Protein AF-A0A7X0RJ90-F1 (afdb_monomer)

Structure (mmCIF, N/CA/C/O backbone):
data_AF-A0A7X0RJ90-F1
#
_entry.id   AF-A0A7X0RJ90-F1
#
loop_
_atom_site.group_PDB
_atom_site.id
_atom_site.type_symbol
_atom_site.label_atom_id
_atom_site.label_alt_id
_atom_site.label_comp_id
_atom_site.label_asym_id
_atom_site.label_entity_id
_atom_site.label_seq_id
_atom_site.pdbx_PDB_ins_code
_atom_site.Cartn_x
_atom_site.Cartn_y
_atom_site.Cartn_z
_atom_site.occupancy
_atom_site.B_iso_or_equiv
_atom_site.auth_seq_id
_atom_site.auth_comp_id
_atom_site.auth_asym_id
_atom_site.auth_atom_id
_atom_site.pdbx_PDB_model_num
ATOM 1 N N . MET A 1 1 ? 43.559 -12.679 -79.558 1.00 63.22 1 MET A N 1
ATOM 2 C CA . MET A 1 1 ? 42.606 -12.608 -78.429 1.00 63.22 1 MET A CA 1
ATOM 3 C C . MET A 1 1 ? 41.268 -12.177 -78.995 1.00 63.22 1 MET A C 1
ATOM 5 O O . MET A 1 1 ? 41.193 -11.079 -79.527 1.00 63.22 1 MET A O 1
ATOM 9 N N . THR A 1 2 ? 40.260 -13.050 -78.999 1.00 85.50 2 THR A N 1
ATOM 10 C CA . THR A 1 2 ? 38.933 -12.658 -79.501 1.00 85.50 2 THR A CA 1
ATOM 11 C C . THR A 1 2 ? 38.240 -11.768 -78.472 1.00 85.50 2 THR A C 1
ATOM 13 O O . THR A 1 2 ? 38.501 -11.886 -77.273 1.00 85.50 2 THR A O 1
ATOM 16 N N . THR A 1 3 ? 37.362 -10.877 -78.925 1.00 86.56 3 THR A N 1
ATOM 17 C CA . THR A 1 3 ? 36.554 -10.006 -78.055 1.00 86.56 3 THR A CA 1
ATOM 18 C C . THR A 1 3 ? 35.783 -10.806 -77.000 1.00 86.56 3 THR A C 1
ATOM 20 O O . THR A 1 3 ? 35.687 -10.365 -75.859 1.00 86.56 3 THR A O 1
ATOM 23 N N . LEU A 1 4 ? 35.340 -12.023 -77.339 1.00 87.44 4 LEU A N 1
ATOM 24 C CA . LEU A 1 4 ? 34.711 -12.980 -76.424 1.00 87.44 4 LEU A CA 1
ATOM 25 C C . LEU A 1 4 ? 35.638 -13.380 -75.262 1.00 87.44 4 LEU A C 1
ATOM 27 O O . LEU A 1 4 ? 35.226 -13.352 -74.106 1.00 87.44 4 LEU A O 1
ATOM 31 N N . THR A 1 5 ? 36.899 -13.719 -75.551 1.00 88.44 5 THR A N 1
ATOM 32 C CA . THR A 1 5 ? 37.884 -14.097 -74.523 1.00 88.44 5 THR A CA 1
ATOM 33 C C . THR A 1 5 ? 38.141 -12.943 -73.553 1.00 88.44 5 THR A C 1
ATOM 35 O O . THR A 1 5 ? 38.203 -13.157 -72.346 1.00 88.44 5 THR A O 1
ATOM 38 N N . VAL A 1 6 ? 38.238 -11.712 -74.067 1.00 89.12 6 VAL A N 1
ATOM 39 C CA . VAL A 1 6 ? 38.419 -10.508 -73.239 1.00 89.12 6 VAL A CA 1
ATOM 40 C C . VAL A 1 6 ? 37.202 -10.279 -72.339 1.00 89.12 6 VAL A C 1
ATOM 42 O O . VAL A 1 6 ? 37.368 -10.036 -71.147 1.00 89.12 6 VAL A O 1
ATOM 45 N N . LEU A 1 7 ? 35.986 -10.428 -72.872 1.00 90.69 7 LEU A N 1
ATOM 46 C CA . LEU A 1 7 ? 34.739 -10.265 -72.116 1.00 90.69 7 LEU A CA 1
ATOM 47 C C . LEU A 1 7 ? 34.624 -11.266 -70.958 1.00 90.69 7 LEU A C 1
ATOM 49 O O . LEU A 1 7 ? 34.281 -10.881 -69.842 1.00 90.69 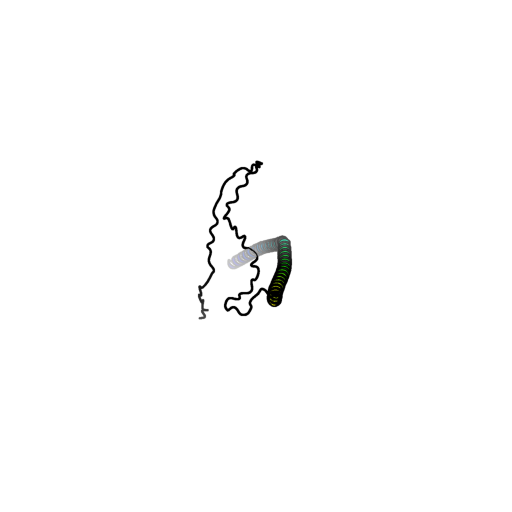7 LEU A O 1
ATOM 53 N N . ILE A 1 8 ? 34.966 -12.535 -71.206 1.00 92.12 8 ILE A N 1
ATOM 54 C CA . ILE A 1 8 ? 34.952 -13.587 -70.180 1.00 92.12 8 ILE A CA 1
ATOM 55 C C . ILE A 1 8 ? 35.961 -13.271 -69.072 1.00 92.12 8 ILE A C 1
ATOM 57 O O . ILE A 1 8 ? 35.621 -13.360 -67.895 1.00 92.12 8 ILE A O 1
ATOM 61 N N . ILE A 1 9 ? 37.181 -12.857 -69.428 1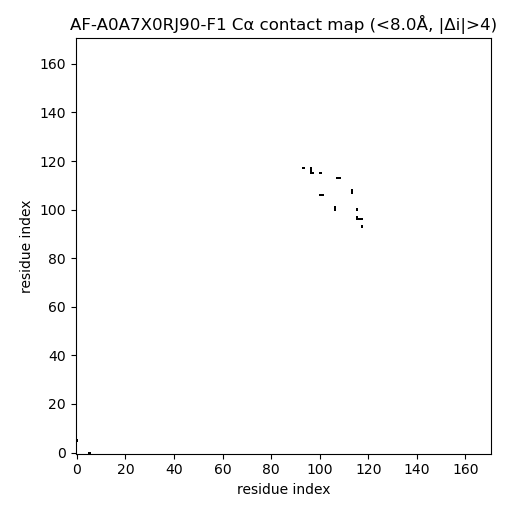.00 91.38 9 ILE A N 1
ATOM 62 C CA . ILE A 1 9 ? 38.211 -12.508 -68.441 1.00 91.38 9 ILE A CA 1
ATOM 63 C C . ILE A 1 9 ? 37.752 -11.328 -67.577 1.00 91.38 9 ILE A C 1
ATOM 65 O O . ILE A 1 9 ? 37.850 -11.395 -66.354 1.00 91.38 9 ILE A O 1
ATOM 69 N N . VAL A 1 10 ? 37.197 -10.276 -68.188 1.00 91.12 10 VAL A N 1
ATOM 70 C CA . VAL A 1 10 ? 36.684 -9.111 -67.452 1.00 91.12 10 VAL A CA 1
ATOM 71 C C . VAL A 1 10 ? 35.559 -9.518 -66.499 1.00 91.12 10 VAL A C 1
ATOM 73 O O . VAL A 1 10 ? 35.585 -9.128 -65.333 1.00 91.12 10 VAL A O 1
ATOM 76 N N . LEU A 1 11 ? 34.615 -10.353 -66.945 1.00 92.12 11 LEU A N 1
ATOM 77 C CA . LEU A 1 11 ? 33.525 -10.846 -66.099 1.00 92.12 11 LEU A CA 1
ATOM 78 C C . LEU A 1 11 ? 34.056 -11.625 -64.886 1.00 92.12 11 LEU A C 1
ATOM 80 O O . LEU A 1 11 ? 33.632 -11.373 -63.760 1.00 92.12 11 LEU A O 1
ATOM 84 N N . VAL A 1 12 ? 35.011 -12.536 -65.095 1.00 93.12 12 VAL A N 1
ATOM 85 C CA . VAL A 1 12 ? 35.611 -13.335 -64.013 1.00 93.12 12 VAL A CA 1
ATOM 86 C C . VAL A 1 12 ? 36.333 -12.442 -63.003 1.00 93.12 12 VAL A C 1
ATOM 88 O O . VAL A 1 12 ? 36.174 -12.633 -61.799 1.00 93.12 12 VAL A O 1
ATOM 91 N N . VAL A 1 13 ? 37.072 -11.429 -63.466 1.00 92.00 13 VAL A N 1
ATOM 92 C CA . VAL A 1 13 ? 37.752 -10.468 -62.582 1.00 92.00 13 VAL A CA 1
ATOM 93 C C . VAL A 1 13 ? 36.743 -9.662 -61.757 1.00 92.00 13 VAL A C 1
ATOM 95 O O . VAL A 1 13 ? 36.938 -9.498 -60.554 1.00 92.00 13 VAL A O 1
ATOM 98 N N . VAL A 1 14 ? 35.639 -9.213 -62.362 1.00 92.44 14 VAL A N 1
ATOM 99 C CA . VAL A 1 14 ? 34.575 -8.480 -61.653 1.00 92.44 14 VAL A CA 1
ATOM 100 C C . VAL A 1 14 ? 33.900 -9.359 -60.597 1.00 92.44 14 VAL A C 1
ATOM 102 O O . VAL A 1 14 ? 33.696 -8.911 -59.468 1.00 92.44 14 VAL A O 1
ATOM 105 N N . VAL A 1 15 ? 33.605 -10.622 -60.919 1.00 91.69 15 VAL A N 1
ATOM 106 C CA . VAL A 1 15 ? 33.014 -11.578 -59.968 1.00 91.69 15 VAL A CA 1
ATOM 107 C C . VAL A 1 15 ? 33.967 -11.863 -58.805 1.00 91.69 15 VAL A C 1
ATOM 109 O O . VAL A 1 15 ? 33.534 -11.881 -57.651 1.00 91.69 15 VAL A O 1
ATOM 112 N N . LEU A 1 16 ? 35.266 -12.024 -59.075 1.00 89.88 16 LEU A N 1
ATOM 113 C CA . LEU A 1 16 ? 36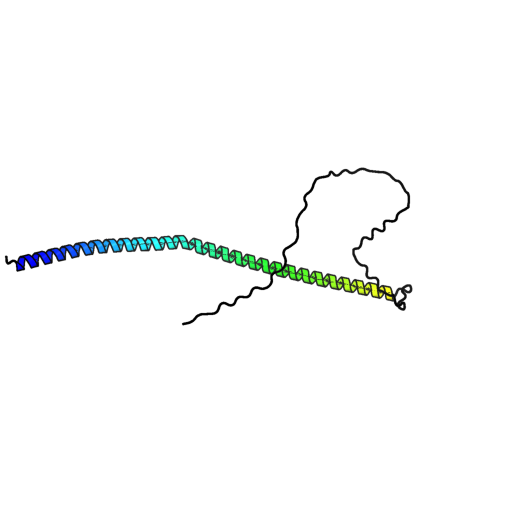.272 -12.208 -58.026 1.00 89.88 16 LEU A CA 1
ATOM 114 C C . LEU A 1 16 ? 36.386 -10.977 -57.118 1.00 89.88 16 LEU A C 1
ATOM 116 O O . LEU A 1 16 ? 36.411 -11.131 -55.896 1.00 89.88 16 LEU A O 1
ATOM 120 N N . LEU A 1 17 ? 36.380 -9.763 -57.678 1.00 88.44 17 LEU A N 1
ATOM 121 C CA . LEU A 1 17 ? 36.370 -8.530 -56.882 1.00 88.44 17 LEU A CA 1
ATOM 122 C C . LEU A 1 17 ? 35.122 -8.441 -55.992 1.00 88.44 17 LEU A C 1
ATOM 124 O O . LEU A 1 17 ? 35.232 -8.145 -54.800 1.00 88.44 17 LEU A O 1
ATOM 128 N N . ALA A 1 18 ? 33.944 -8.737 -56.544 1.00 86.56 18 ALA A N 1
ATOM 129 C CA . ALA A 1 18 ? 32.688 -8.710 -55.801 1.00 86.56 18 ALA A CA 1
ATOM 130 C C . ALA A 1 18 ? 32.680 -9.726 -54.643 1.00 86.56 18 ALA A C 1
ATOM 132 O O . ALA A 1 18 ? 32.241 -9.401 -53.536 1.00 86.56 18 ALA A O 1
ATOM 133 N N . ALA A 1 19 ? 33.221 -10.929 -54.861 1.00 85.38 19 ALA A N 1
ATOM 134 C CA . ALA A 1 19 ? 33.324 -11.962 -53.832 1.00 85.38 19 ALA A CA 1
ATOM 135 C C . ALA A 1 19 ? 34.217 -11.527 -52.655 1.00 85.38 19 ALA A C 1
ATOM 137 O O . ALA A 1 19 ? 33.842 -11.707 -51.494 1.00 85.38 19 ALA A O 1
ATOM 138 N N . VAL A 1 20 ? 35.366 -10.902 -52.936 1.00 84.56 20 VAL A N 1
ATOM 139 C CA . VAL A 1 20 ? 36.286 -10.404 -51.897 1.00 84.56 20 VAL A CA 1
ATOM 140 C C . VAL A 1 20 ? 35.620 -9.320 -51.044 1.00 84.56 20 VAL A C 1
ATOM 142 O O . VAL A 1 20 ? 35.672 -9.382 -49.811 1.00 84.56 20 VAL A O 1
ATOM 145 N N . ILE A 1 21 ? 34.928 -8.368 -51.678 1.00 82.38 21 ILE A N 1
ATOM 146 C CA . ILE A 1 21 ? 34.215 -7.287 -50.981 1.00 82.38 21 ILE A CA 1
ATOM 147 C C . ILE A 1 21 ? 33.088 -7.853 -50.100 1.00 82.38 21 ILE A C 1
ATOM 149 O O . ILE A 1 21 ? 32.955 -7.465 -48.934 1.00 82.38 21 ILE A O 1
ATOM 153 N N . GLY A 1 22 ? 32.320 -8.823 -50.611 1.00 81.06 22 GLY A N 1
ATOM 154 C CA . GLY A 1 22 ? 31.235 -9.468 -49.866 1.00 81.06 22 GLY A CA 1
ATOM 155 C C . GLY A 1 22 ? 31.709 -10.183 -48.595 1.00 81.06 22 GLY A C 1
ATOM 156 O O . GLY A 1 22 ? 31.090 -10.055 -47.533 1.00 81.06 22 GLY A O 1
ATOM 157 N N . VAL A 1 23 ? 32.847 -10.882 -48.655 1.00 77.38 23 VAL A N 1
ATOM 158 C CA . VAL A 1 23 ? 33.425 -11.577 -47.490 1.00 77.38 23 VAL A CA 1
ATOM 159 C C . VAL A 1 23 ? 33.919 -10.588 -46.429 1.00 77.38 23 VAL A C 1
ATOM 161 O O . VAL A 1 23 ? 33.697 -10.808 -45.233 1.00 77.38 23 VAL A O 1
ATOM 164 N N . MET A 1 24 ? 34.540 -9.477 -46.839 1.00 74.31 24 MET A N 1
ATOM 165 C CA . MET A 1 24 ? 34.999 -8.438 -45.909 1.00 74.31 24 MET A CA 1
ATOM 166 C C . MET A 1 24 ? 33.835 -7.764 -45.170 1.00 74.31 24 MET A C 1
ATOM 168 O O . MET A 1 24 ? 33.918 -7.561 -43.956 1.00 74.31 24 MET A O 1
ATOM 172 N N . MET A 1 25 ? 32.727 -7.475 -45.859 1.00 70.69 25 MET A N 1
ATOM 173 C CA . MET A 1 25 ? 31.522 -6.925 -45.221 1.00 70.69 25 MET A CA 1
ATOM 174 C C . MET A 1 25 ? 30.852 -7.929 -44.271 1.00 70.69 25 MET A C 1
ATOM 176 O O . MET A 1 25 ? 30.436 -7.564 -43.171 1.00 70.69 25 MET A O 1
ATOM 180 N N . SER A 1 26 ? 30.802 -9.213 -44.642 1.00 67.56 26 SER A N 1
ATOM 181 C CA . SER A 1 26 ? 30.219 -10.265 -43.796 1.00 67.56 26 SER A CA 1
ATOM 182 C C . SER A 1 26 ? 30.969 -10.447 -42.469 1.00 67.56 26 SER A C 1
ATOM 184 O O . SER A 1 26 ? 30.339 -10.640 -41.425 1.00 67.56 26 SER A O 1
ATOM 186 N N . LYS A 1 27 ? 32.307 -10.347 -42.480 1.00 67.75 27 LYS A N 1
ATOM 187 C CA . LYS A 1 27 ? 33.129 -10.413 -41.259 1.00 67.75 27 LYS A CA 1
ATOM 188 C C . LYS A 1 27 ? 32.808 -9.277 -40.284 1.00 67.75 27 LYS A C 1
ATOM 190 O O . LYS A 1 27 ? 32.529 -9.550 -39.118 1.00 67.75 27 LYS A O 1
ATOM 195 N N . ARG A 1 28 ? 32.728 -8.038 -40.779 1.00 65.12 28 ARG A N 1
ATOM 196 C CA . ARG A 1 28 ? 32.405 -6.854 -39.961 1.00 65.12 28 ARG A CA 1
ATOM 197 C C . ARG A 1 28 ? 31.027 -6.949 -39.305 1.00 65.12 28 ARG A C 1
ATOM 199 O O . ARG A 1 28 ? 30.879 -6.652 -38.124 1.00 65.12 28 ARG A O 1
ATOM 206 N N . ASN A 1 29 ? 30.033 -7.458 -40.031 1.00 64.94 29 ASN A N 1
ATOM 207 C CA . ASN A 1 29 ? 28.684 -7.635 -39.488 1.00 64.94 29 ASN A CA 1
ATOM 208 C C . ASN A 1 29 ? 28.620 -8.703 -38.384 1.00 64.94 29 ASN A C 1
ATOM 210 O O . ASN A 1 29 ? 27.793 -8.600 -37.481 1.00 64.94 29 ASN A O 1
ATOM 214 N N . LYS A 1 30 ? 29.469 -9.739 -38.431 1.00 63.56 30 LYS A N 1
ATOM 215 C CA . LYS A 1 30 ? 29.530 -10.764 -37.373 1.00 63.56 30 LYS A CA 1
ATOM 216 C C . LYS A 1 30 ? 30.142 -10.218 -36.085 1.00 63.56 30 LYS A C 1
ATOM 218 O O . LYS A 1 30 ? 29.664 -10.554 -35.006 1.00 63.56 30 LYS A O 1
ATOM 223 N N . GLU A 1 31 ? 31.158 -9.372 -36.200 1.00 67.75 31 GLU A N 1
ATOM 224 C CA . GLU A 1 31 ? 31.806 -8.714 -35.060 1.00 67.75 31 GLU A CA 1
ATOM 225 C C . GLU A 1 31 ? 30.861 -7.713 -34.38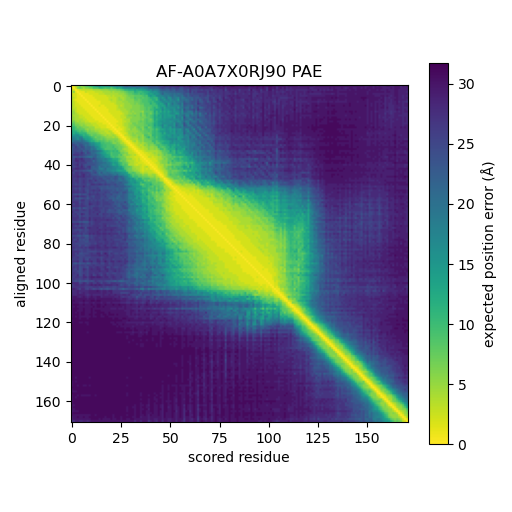5 1.00 67.75 31 GLU A C 1
ATOM 227 O O . GLU A 1 31 ? 30.684 -7.766 -33.171 1.00 67.75 31 GLU A O 1
ATOM 232 N N . GLN A 1 32 ? 30.146 -6.897 -35.166 1.00 66.62 32 GLN A N 1
ATOM 233 C CA . GLN A 1 32 ? 29.129 -5.982 -34.634 1.00 66.62 32 GLN A CA 1
ATOM 234 C C . GLN A 1 32 ? 27.983 -6.728 -33.942 1.00 66.62 32 GLN A C 1
ATOM 236 O O . GLN A 1 32 ? 27.580 -6.364 -32.841 1.00 66.62 32 GLN A O 1
ATOM 241 N N . LYS A 1 33 ? 27.492 -7.824 -34.535 1.00 67.62 33 LYS A N 1
ATOM 242 C CA . LYS A 1 33 ? 26.455 -8.662 -33.910 1.00 67.62 33 LYS A CA 1
ATOM 243 C C . LYS A 1 33 ? 26.923 -9.294 -32.597 1.00 67.62 33 LYS A C 1
ATOM 245 O O . LYS A 1 33 ? 26.125 -9.407 -31.672 1.00 67.62 33 LYS A O 1
ATOM 250 N N . ARG A 1 34 ? 28.199 -9.689 -32.498 1.00 68.44 34 ARG A N 1
ATOM 251 C CA . ARG A 1 34 ? 28.787 -10.190 -31.245 1.00 68.44 34 ARG A CA 1
ATOM 252 C C . ARG A 1 34 ? 28.865 -9.096 -30.181 1.00 68.44 34 ARG A C 1
ATOM 254 O O . ARG A 1 34 ? 28.391 -9.327 -29.075 1.00 68.44 34 ARG A O 1
ATOM 261 N N . ALA A 1 35 ? 29.351 -7.909 -30.538 1.00 70.06 35 ALA A N 1
ATOM 262 C CA . ALA A 1 35 ? 29.436 -6.774 -29.618 1.00 70.06 35 ALA A CA 1
ATOM 263 C C . ALA A 1 35 ? 28.052 -6.328 -29.105 1.00 70.06 35 ALA A C 1
ATOM 265 O O . ALA A 1 35 ? 27.877 -6.097 -27.912 1.00 70.06 35 ALA A O 1
ATOM 266 N N . HIS A 1 36 ? 27.040 -6.285 -29.979 1.00 64.50 36 HIS A N 1
ATOM 267 C CA . HIS A 1 36 ? 25.659 -5.983 -29.585 1.00 64.50 36 HIS A CA 1
ATOM 268 C C . HIS A 1 36 ? 25.072 -7.042 -28.638 1.00 64.50 36 HIS A C 1
ATOM 270 O O . HIS A 1 36 ? 24.346 -6.701 -27.705 1.00 64.50 36 HIS A O 1
ATOM 276 N N . ALA A 1 37 ? 25.383 -8.325 -28.847 1.00 70.62 37 ALA A N 1
ATOM 277 C CA . ALA A 1 37 ? 24.926 -9.395 -27.962 1.00 70.62 37 ALA A CA 1
ATOM 278 C C . ALA A 1 37 ? 25.587 -9.326 -26.573 1.00 70.62 37 ALA A C 1
ATOM 280 O O . ALA A 1 37 ? 24.922 -9.572 -25.568 1.00 70.62 37 ALA A O 1
ATOM 281 N N . GLU A 1 38 ? 26.872 -8.972 -26.502 1.00 67.69 38 GLU A N 1
ATOM 282 C CA . GLU A 1 38 ? 27.565 -8.722 -25.232 1.00 67.69 38 GLU A CA 1
ATOM 283 C C . GLU A 1 38 ? 27.002 -7.504 -24.501 1.00 67.69 38 GLU A C 1
ATOM 285 O O . GLU A 1 38 ? 26.737 -7.602 -23.306 1.00 67.69 38 GLU A O 1
ATOM 290 N N . GLN A 1 39 ? 26.710 -6.411 -25.214 1.00 68.25 39 GLN A N 1
ATOM 291 C CA . GLN A 1 39 ? 26.073 -5.227 -24.629 1.00 68.25 39 GLN A CA 1
ATOM 292 C C . GLN A 1 39 ? 24.675 -5.517 -24.070 1.00 68.25 39 GLN A C 1
ATOM 294 O O . GLN A 1 39 ? 24.343 -5.051 -22.980 1.00 68.25 39 GLN A O 1
ATOM 299 N N . LEU A 1 40 ? 23.858 -6.317 -24.767 1.00 70.31 40 LEU A N 1
ATOM 300 C CA . LEU A 1 40 ? 22.552 -6.731 -24.243 1.00 70.31 40 LEU A CA 1
ATOM 301 C C . LEU A 1 40 ? 22.692 -7.602 -22.987 1.00 70.31 40 LEU A C 1
ATOM 303 O O . LEU A 1 40 ? 21.928 -7.432 -22.040 1.00 70.31 40 LEU A O 1
ATOM 307 N N . ARG A 1 41 ? 23.673 -8.515 -22.953 1.00 69.50 41 ARG A N 1
ATOM 308 C CA . ARG A 1 41 ? 23.935 -9.348 -21.768 1.00 69.50 41 ARG A CA 1
ATOM 309 C C . ARG A 1 41 ? 24.437 -8.523 -20.588 1.00 69.50 41 ARG A C 1
ATOM 311 O O . ARG A 1 41 ? 23.989 -8.763 -19.473 1.00 69.50 41 ARG A O 1
ATOM 318 N N . SER A 1 42 ? 25.314 -7.543 -20.816 1.00 66.56 42 SER A N 1
ATOM 319 C CA . SER A 1 42 ? 25.764 -6.645 -19.750 1.00 66.56 42 SER A CA 1
ATOM 320 C C . SER A 1 42 ? 24.630 -5.756 -19.247 1.00 66.56 42 SER A C 1
ATOM 322 O O . SER A 1 42 ? 24.471 -5.620 -18.042 1.00 66.56 42 SER A O 1
ATOM 324 N N . ALA A 1 43 ? 23.792 -5.220 -20.142 1.00 63.47 43 ALA A N 1
ATOM 325 C CA . ALA A 1 43 ? 22.643 -4.399 -19.758 1.00 63.47 43 ALA A CA 1
ATOM 326 C C . ALA A 1 43 ? 21.621 -5.192 -18.923 1.00 63.47 43 ALA A C 1
ATOM 328 O O . ALA A 1 43 ? 21.138 -4.694 -17.908 1.00 63.47 43 ALA A O 1
ATOM 329 N N . ALA A 1 44 ? 21.355 -6.448 -19.296 1.00 62.84 44 ALA A N 1
ATOM 330 C CA . ALA A 1 44 ? 20.506 -7.347 -18.517 1.00 62.84 44 ALA A CA 1
ATOM 331 C C . ALA A 1 44 ? 21.126 -7.691 -17.149 1.00 62.84 44 ALA A C 1
ATOM 333 O O . ALA A 1 44 ? 20.428 -7.680 -16.137 1.00 62.84 44 ALA A O 1
ATOM 334 N N . ALA A 1 45 ? 22.441 -7.932 -17.091 1.00 62.38 45 ALA A N 1
ATOM 335 C CA . ALA A 1 45 ? 23.148 -8.185 -15.835 1.00 62.38 45 ALA A CA 1
ATOM 336 C C . ALA A 1 45 ? 23.145 -6.965 -14.895 1.00 62.38 45 ALA A C 1
ATOM 338 O O . ALA A 1 45 ? 23.116 -7.134 -13.680 1.00 62.38 45 ALA A O 1
ATOM 339 N N . THR A 1 46 ? 23.132 -5.742 -15.433 1.00 62.06 46 THR A N 1
ATOM 340 C CA . THR A 1 46 ? 23.011 -4.508 -14.637 1.00 62.06 46 THR A CA 1
ATOM 341 C C . THR A 1 46 ? 21.586 -4.265 -14.127 1.00 62.06 46 THR A C 1
ATOM 343 O O . THR A 1 46 ? 21.422 -3.626 -13.093 1.00 62.06 46 THR A O 1
ATOM 346 N N . GLN A 1 47 ? 20.556 -4.781 -14.807 1.00 60.09 47 GLN A N 1
ATOM 347 C CA . GLN A 1 47 ? 19.151 -4.624 -14.399 1.00 60.09 47 GLN A CA 1
ATOM 348 C C . GLN A 1 47 ? 18.655 -5.723 -13.445 1.00 60.09 47 GLN A C 1
ATOM 350 O O . GLN A 1 47 ? 17.746 -5.469 -12.657 1.00 60.09 47 GLN A O 1
ATOM 355 N N . ALA A 1 48 ? 19.270 -6.909 -13.432 1.00 60.31 48 ALA A N 1
ATOM 356 C CA . ALA A 1 48 ? 18.908 -7.990 -12.506 1.00 60.31 48 ALA A CA 1
ATOM 357 C C . ALA A 1 48 ? 18.883 -7.579 -11.007 1.00 60.31 48 ALA A C 1
ATOM 359 O O . ALA A 1 48 ? 17.899 -7.890 -10.337 1.00 60.31 48 ALA A O 1
ATOM 360 N N . PRO A 1 49 ? 19.848 -6.794 -10.476 1.00 63.97 49 PRO A N 1
ATOM 361 C CA . PRO A 1 49 ? 19.828 -6.355 -9.078 1.00 63.97 49 PRO A CA 1
ATOM 362 C C . PRO A 1 49 ? 18.636 -5.450 -8.736 1.00 63.97 49 PRO A C 1
ATOM 364 O O . PRO A 1 49 ? 18.171 -5.445 -7.600 1.00 63.97 49 PRO A O 1
ATOM 367 N N . THR A 1 50 ? 18.139 -4.677 -9.710 1.00 65.94 50 THR A N 1
ATOM 368 C CA . THR A 1 50 ? 16.999 -3.766 -9.499 1.00 65.94 50 THR A CA 1
ATOM 369 C C . THR A 1 50 ? 15.669 -4.508 -9.408 1.00 65.94 50 THR A C 1
ATOM 371 O O . THR A 1 50 ? 14.780 -4.072 -8.683 1.00 65.94 50 THR A O 1
ATOM 374 N N . ILE A 1 51 ? 15.555 -5.651 -10.090 1.00 68.81 51 ILE A N 1
ATOM 375 C CA . ILE A 1 51 ? 14.384 -6.531 -10.017 1.00 68.81 51 ILE A CA 1
ATOM 376 C C . ILE A 1 51 ? 14.365 -7.257 -8.666 1.00 68.81 51 ILE A C 1
ATOM 378 O O . ILE A 1 51 ? 13.332 -7.311 -8.007 1.00 68.81 51 ILE A O 1
ATOM 382 N N . ASP A 1 52 ? 15.514 -7.738 -8.191 1.00 75.19 52 ASP A N 1
ATOM 383 C CA . ASP A 1 52 ? 15.599 -8.368 -6.868 1.00 75.19 52 ASP A CA 1
ATOM 384 C C . ASP A 1 52 ? 15.290 -7.382 -5.729 1.00 75.19 52 ASP A C 1
ATOM 386 O O . ASP A 1 52 ? 14.657 -7.757 -4.741 1.00 75.19 52 ASP A O 1
ATOM 390 N N . ALA A 1 53 ? 15.715 -6.120 -5.857 1.00 75.00 53 ALA A N 1
ATOM 391 C CA . ALA A 1 53 ? 15.386 -5.071 -4.893 1.00 75.00 53 ALA A CA 1
ATOM 392 C C . ALA A 1 53 ? 13.879 -4.777 -4.867 1.00 75.00 53 ALA A C 1
ATOM 394 O O . ALA A 1 53 ? 13.279 -4.798 -3.797 1.00 75.00 53 ALA A O 1
ATOM 395 N N . SER A 1 54 ? 13.244 -4.605 -6.031 1.00 77.50 54 SER A N 1
ATOM 396 C CA . SER A 1 54 ? 11.803 -4.333 -6.090 1.00 77.50 54 SER A CA 1
ATOM 397 C C . SER A 1 54 ? 10.957 -5.502 -5.582 1.00 77.50 54 SER A C 1
ATOM 399 O O . SER A 1 54 ? 9.936 -5.279 -4.933 1.00 77.50 54 SER A O 1
ATOM 401 N N . HIS A 1 55 ? 11.386 -6.749 -5.806 1.00 79.81 55 HIS A N 1
ATOM 402 C CA . HIS A 1 55 ? 10.728 -7.921 -5.227 1.00 79.81 55 HIS A CA 1
ATOM 403 C C . HIS A 1 55 ? 10.840 -7.963 -3.702 1.00 79.81 55 HIS A C 1
ATOM 405 O O . HIS A 1 55 ? 9.866 -8.321 -3.041 1.00 79.81 55 HIS A O 1
ATOM 411 N N . ARG A 1 56 ? 11.992 -7.591 -3.133 1.00 86.50 56 ARG A N 1
ATOM 412 C CA . ARG A 1 56 ? 12.158 -7.502 -1.674 1.00 86.50 56 ARG A CA 1
ATOM 413 C C . ARG A 1 56 ? 11.298 -6.396 -1.076 1.00 86.50 56 ARG A C 1
ATOM 415 O O . ARG A 1 56 ? 10.607 -6.655 -0.097 1.00 86.50 56 ARG A O 1
ATOM 422 N N . ASP A 1 57 ? 11.278 -5.220 -1.698 1.00 85.94 57 ASP A N 1
ATOM 423 C CA . ASP A 1 57 ? 10.449 -4.097 -1.251 1.00 85.94 57 ASP A 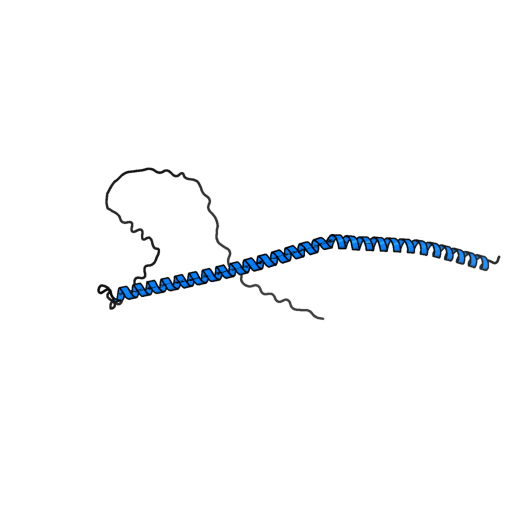CA 1
ATOM 424 C C . ASP A 1 57 ? 8.955 -4.451 -1.309 1.00 85.94 57 ASP A C 1
ATOM 426 O O . ASP A 1 57 ? 8.198 -4.137 -0.390 1.00 85.94 57 ASP A O 1
ATOM 430 N N . ALA A 1 58 ? 8.524 -5.159 -2.360 1.00 88.94 58 ALA A N 1
ATOM 431 C CA . ALA A 1 58 ? 7.150 -5.639 -2.486 1.00 88.94 58 ALA A CA 1
ATOM 432 C C . ALA A 1 58 ? 6.789 -6.660 -1.394 1.00 88.94 58 ALA A C 1
ATOM 434 O O . ALA A 1 58 ? 5.731 -6.537 -0.779 1.00 88.94 58 ALA A O 1
ATOM 435 N N . GLN A 1 59 ? 7.671 -7.625 -1.112 1.00 91.00 59 GLN A N 1
ATOM 436 C CA . GLN A 1 59 ? 7.466 -8.602 -0.035 1.00 91.00 59 GLN A CA 1
ATOM 437 C C . GLN A 1 59 ? 7.429 -7.937 1.345 1.00 91.00 59 GLN A C 1
ATOM 439 O O . GLN A 1 59 ? 6.613 -8.301 2.189 1.00 91.00 59 GLN A O 1
ATOM 444 N N . GLU A 1 60 ? 8.281 -6.939 1.585 1.00 91.44 60 GLU A N 1
ATOM 445 C CA . GLU A 1 60 ? 8.268 -6.184 2.836 1.00 91.44 60 GLU A CA 1
ATOM 446 C C . GLU A 1 60 ? 6.975 -5.371 2.987 1.00 91.44 60 GLU A C 1
ATOM 448 O O . GLU A 1 60 ? 6.378 -5.345 4.066 1.00 91.44 60 GLU A O 1
ATOM 453 N N . ALA A 1 61 ? 6.507 -4.734 1.911 1.00 91.56 61 ALA A N 1
ATOM 454 C CA . ALA A 1 61 ? 5.243 -4.009 1.911 1.00 91.56 61 ALA A CA 1
ATOM 455 C C . ALA A 1 61 ? 4.046 -4.937 2.178 1.00 91.56 61 ALA A C 1
ATOM 457 O O . ALA A 1 61 ? 3.156 -4.575 2.950 1.00 91.56 61 ALA A O 1
ATOM 458 N N . GLU A 1 62 ? 4.039 -6.136 1.592 1.00 91.88 62 GLU A N 1
ATOM 459 C CA . GLU A 1 62 ? 3.009 -7.153 1.823 1.00 91.88 62 GLU A CA 1
ATOM 460 C C . GLU A 1 62 ? 3.007 -7.627 3.282 1.00 91.88 62 GLU A C 1
ATOM 462 O O . GLU A 1 62 ? 1.970 -7.565 3.944 1.00 91.88 62 GLU A O 1
ATOM 467 N N . ALA A 1 63 ? 4.175 -7.961 3.837 1.00 94.38 63 ALA A N 1
ATOM 468 C CA . ALA A 1 63 ? 4.303 -8.356 5.238 1.00 94.38 63 ALA A CA 1
ATOM 469 C C . ALA A 1 63 ? 3.832 -7.250 6.202 1.00 94.38 63 ALA A C 1
ATOM 471 O O . ALA A 1 63 ? 3.121 -7.517 7.172 1.00 94.38 63 ALA A O 1
ATOM 472 N N . ARG A 1 64 ? 4.174 -5.983 5.929 1.00 92.25 64 ARG A N 1
ATOM 473 C CA . ARG A 1 64 ? 3.694 -4.839 6.725 1.00 92.25 64 ARG A CA 1
ATOM 474 C C . ARG A 1 64 ? 2.174 -4.688 6.643 1.00 92.25 64 ARG A C 1
ATOM 476 O O . ARG A 1 64 ? 1.538 -4.397 7.655 1.00 92.25 64 ARG A O 1
ATOM 483 N N . ALA A 1 65 ? 1.588 -4.895 5.465 1.00 94.19 65 ALA A N 1
ATOM 484 C CA . ALA A 1 65 ? 0.142 -4.839 5.287 1.00 94.19 65 ALA A CA 1
ATOM 485 C C . ALA A 1 65 ? -0.575 -5.962 6.054 1.00 94.19 65 ALA A C 1
ATOM 487 O O . ALA A 1 65 ? -1.624 -5.718 6.651 1.00 94.19 65 ALA A O 1
ATOM 488 N N . GLU A 1 66 ? -0.014 -7.172 6.083 1.00 93.88 66 GLU A N 1
ATOM 489 C CA . GLU A 1 66 ? -0.554 -8.286 6.869 1.00 93.88 66 GLU A CA 1
ATOM 490 C C . GLU A 1 66 ? -0.524 -8.002 8.373 1.00 93.88 66 GLU A C 1
ATOM 492 O O . GLU A 1 66 ? -1.531 -8.203 9.056 1.00 93.88 66 GLU A O 1
ATOM 497 N N . VAL A 1 67 ? 0.590 -7.467 8.885 1.00 95.44 67 VAL A N 1
ATOM 498 C CA . VAL A 1 67 ? 0.705 -7.072 10.298 1.00 95.44 67 VAL A CA 1
ATOM 499 C C . VAL A 1 67 ? -0.329 -6.005 10.648 1.00 95.44 67 VAL A C 1
ATOM 501 O O . VAL A 1 67 ? -1.061 -6.167 11.622 1.00 95.44 67 VAL A O 1
ATOM 504 N N . ALA A 1 68 ? -0.460 -4.962 9.824 1.00 95.25 68 ALA A N 1
ATOM 505 C CA . ALA A 1 68 ? -1.432 -3.896 10.054 1.00 95.25 68 ALA A CA 1
ATOM 506 C C . ALA A 1 68 ? -2.882 -4.416 10.072 1.00 95.25 68 ALA A C 1
ATOM 508 O O . ALA A 1 68 ? -3.680 -4.000 10.911 1.00 95.25 68 ALA A O 1
ATOM 509 N N . ARG A 1 69 ? -3.230 -5.363 9.189 1.00 93.75 69 ARG A N 1
ATOM 510 C CA . ARG A 1 69 ? -4.553 -6.015 9.191 1.00 93.75 69 ARG A CA 1
ATOM 511 C C . ARG A 1 69 ? -4.785 -6.827 10.461 1.00 93.75 69 ARG A C 1
ATOM 513 O O . ARG A 1 69 ? -5.854 -6.725 11.057 1.00 93.75 69 ARG A O 1
ATOM 520 N N . ALA A 1 70 ? -3.789 -7.596 10.894 1.00 96.12 70 ALA A N 1
ATOM 521 C CA . ALA A 1 70 ? -3.887 -8.389 12.115 1.00 96.12 70 ALA A CA 1
ATOM 522 C C . ALA A 1 70 ? -4.030 -7.507 13.369 1.00 96.12 70 ALA A C 1
ATOM 524 O O . ALA A 1 70 ? -4.761 -7.857 14.297 1.00 96.12 70 ALA A O 1
ATOM 525 N N . GLU A 1 71 ? -3.348 -6.361 13.412 1.00 95.38 71 GLU A N 1
ATOM 526 C CA . GLU A 1 71 ? -3.491 -5.377 14.488 1.00 95.38 71 GLU A CA 1
ATOM 527 C C . GLU A 1 71 ? -4.871 -4.716 14.484 1.00 95.38 71 GLU A C 1
ATOM 529 O O . GLU A 1 71 ? -5.502 -4.635 15.539 1.00 95.38 71 GLU A O 1
ATOM 534 N N . ALA A 1 72 ? -5.377 -4.326 13.311 1.00 95.62 72 ALA A N 1
ATOM 535 C CA . ALA A 1 72 ? -6.722 -3.777 13.170 1.00 95.62 72 ALA A CA 1
ATOM 536 C C . ALA A 1 72 ? -7.791 -4.766 13.663 1.00 95.62 72 ALA A C 1
ATOM 538 O O . ALA A 1 72 ? -8.632 -4.405 14.482 1.00 95.62 72 ALA A O 1
ATOM 539 N N . GLU A 1 73 ? -7.703 -6.039 13.273 1.00 95.50 73 GLU A N 1
ATOM 540 C CA . GLU A 1 73 ? -8.645 -7.075 13.716 1.00 95.50 73 GLU A CA 1
ATOM 541 C C . GLU A 1 73 ? -8.596 -7.299 15.240 1.00 95.50 73 GLU A C 1
ATOM 543 O O . GLU A 1 73 ? -9.606 -7.584 15.890 1.00 95.50 73 GLU A O 1
ATOM 548 N N . ARG A 1 74 ? -7.413 -7.183 15.858 1.00 95.50 74 ARG A N 1
ATOM 549 C CA . ARG A 1 74 ? -7.287 -7.247 17.324 1.00 95.50 74 ARG A CA 1
ATOM 550 C C . ARG A 1 74 ? -7.941 -6.042 17.991 1.00 95.50 74 ARG A C 1
ATOM 552 O O . ARG A 1 74 ? -8.657 -6.227 18.972 1.00 95.50 74 ARG A O 1
ATOM 559 N N . ALA A 1 75 ? -7.718 -4.842 17.463 1.00 95.38 75 ALA A N 1
ATOM 560 C CA . ALA A 1 75 ? -8.324 -3.623 17.983 1.00 95.38 75 ALA A CA 1
ATOM 561 C C . ALA A 1 75 ? -9.857 -3.655 17.858 1.00 95.38 75 ALA A C 1
ATOM 563 O O . ALA A 1 75 ? -10.559 -3.307 18.806 1.00 95.38 75 ALA A O 1
ATOM 564 N N . GLU A 1 76 ? -10.387 -4.144 16.735 1.00 95.25 76 GLU A N 1
ATOM 565 C CA . GLU A 1 76 ? -11.828 -4.318 16.528 1.00 95.25 76 GLU A CA 1
ATOM 566 C C . GLU A 1 76 ? -12.440 -5.302 17.527 1.00 95.25 76 GLU A C 1
ATOM 568 O O . GLU A 1 76 ? -13.482 -5.007 18.116 1.00 95.25 76 GLU A O 1
ATOM 573 N N . ARG A 1 77 ? -11.780 -6.440 17.777 1.00 96.25 77 ARG A N 1
ATOM 574 C CA . ARG A 1 77 ? -12.231 -7.401 18.795 1.00 96.25 77 ARG A CA 1
ATOM 575 C C . ARG A 1 77 ? -12.250 -6.794 20.190 1.00 96.25 77 ARG A C 1
ATOM 577 O O . ARG A 1 77 ? -13.264 -6.898 20.871 1.00 96.25 77 ARG A O 1
ATOM 584 N N . GLN A 1 78 ? -11.186 -6.097 20.584 1.00 95.81 78 GLN A N 1
ATOM 585 C CA . GLN A 1 78 ? -11.129 -5.417 21.882 1.00 95.81 78 GLN A CA 1
ATOM 586 C C . GLN A 1 78 ? -12.227 -4.356 22.016 1.00 95.81 78 GLN A C 1
ATOM 588 O O . GLN A 1 78 ? -12.879 -4.260 23.054 1.00 95.81 78 GLN A O 1
ATOM 593 N N . ALA A 1 79 ? -12.482 -3.584 20.958 1.00 95.00 79 ALA A N 1
ATOM 594 C CA . ALA A 1 79 ? -13.558 -2.601 20.950 1.00 95.00 79 ALA A CA 1
ATOM 595 C C . ALA A 1 79 ? -14.943 -3.263 21.047 1.00 95.00 79 ALA A C 1
ATOM 597 O O . ALA A 1 79 ? -15.816 -2.760 21.755 1.00 95.00 79 ALA A O 1
ATOM 598 N N . ALA A 1 80 ? -15.157 -4.387 20.359 1.00 95.94 80 ALA A N 1
ATOM 599 C CA . ALA A 1 80 ? -16.400 -5.146 20.438 1.00 95.94 80 ALA A CA 1
ATOM 600 C C . ALA A 1 80 ? -16.627 -5.717 21.847 1.00 95.94 80 ALA A C 1
ATOM 602 O O . ALA A 1 80 ? -17.721 -5.568 22.390 1.00 95.94 80 ALA A O 1
ATOM 603 N N . GLU A 1 81 ? -15.595 -6.297 22.462 1.00 95.69 81 GLU A N 1
ATOM 604 C CA . GLU A 1 81 ? -15.633 -6.798 23.841 1.00 95.69 81 GLU A CA 1
ATOM 605 C C . GLU A 1 81 ? -15.931 -5.674 24.841 1.00 95.69 81 GLU A C 1
ATOM 607 O O . GLU A 1 81 ? -16.816 -5.818 25.683 1.00 95.69 81 GLU A O 1
ATOM 612 N N . ALA A 1 82 ? -15.271 -4.520 24.710 1.00 94.75 82 ALA A N 1
ATOM 613 C CA . ALA A 1 82 ? -15.517 -3.364 25.570 1.00 94.75 82 ALA A CA 1
ATOM 614 C C . ALA A 1 82 ? -16.961 -2.849 25.451 1.00 94.75 82 ALA A C 1
ATOM 616 O O . ALA A 1 82 ? -17.596 -2.541 26.459 1.00 94.75 82 ALA A O 1
ATOM 617 N N . ARG A 1 83 ? -17.515 -2.797 24.231 1.00 94.12 83 ARG A N 1
ATOM 618 C CA . ARG A 1 83 ? -18.919 -2.413 24.006 1.00 94.12 83 ARG A CA 1
ATOM 619 C C . ARG A 1 83 ? -19.888 -3.406 24.641 1.00 94.12 83 ARG A C 1
ATOM 621 O O . ARG A 1 83 ? -20.857 -2.981 25.261 1.00 94.12 83 ARG A O 1
ATOM 628 N N . GLN A 1 84 ? -19.632 -4.706 24.502 1.00 95.38 84 GLN A N 1
ATOM 629 C CA . GLN A 1 84 ? -20.450 -5.742 25.137 1.00 95.38 84 GLN A CA 1
ATOM 630 C C . GLN A 1 84 ? -20.382 -5.649 26.666 1.00 95.38 84 GLN A C 1
ATOM 632 O O . GLN A 1 84 ? -21.416 -5.730 27.327 1.00 95.38 84 GLN A O 1
ATOM 637 N N . GLY A 1 85 ? -19.189 -5.417 27.223 1.00 94.94 85 GLY A N 1
ATOM 638 C CA . GLY A 1 85 ? -18.994 -5.184 28.654 1.00 94.94 85 GLY A CA 1
ATOM 639 C C . GLY A 1 85 ? -19.794 -3.982 29.154 1.00 94.94 85 GLY A C 1
ATOM 640 O O . GLY A 1 85 ? -20.569 -4.119 30.096 1.00 94.94 85 GLY A O 1
ATOM 641 N N . ALA A 1 86 ? -19.697 -2.842 28.466 1.00 94.19 86 ALA A N 1
ATOM 642 C CA . ALA A 1 86 ? -20.451 -1.638 28.812 1.00 94.19 86 ALA A CA 1
ATOM 643 C C . ALA A 1 86 ? -21.974 -1.859 28.758 1.00 94.19 86 ALA A C 1
ATOM 645 O O . ALA A 1 86 ? -22.688 -1.455 29.672 1.00 94.19 86 ALA A O 1
ATOM 646 N N . GLN A 1 87 ? -22.477 -2.551 27.729 1.00 94.50 87 GLN A N 1
ATOM 647 C CA . GLN A 1 87 ? -23.901 -2.899 27.631 1.00 94.50 87 GLN A CA 1
ATOM 648 C C . GLN A 1 87 ? -24.352 -3.802 28.783 1.00 94.50 87 GLN A C 1
ATOM 650 O O . GLN A 1 87 ? -25.441 -3.625 29.326 1.00 94.50 87 GLN A O 1
ATOM 655 N N . PHE A 1 88 ? -23.519 -4.765 29.177 1.00 95.56 88 PHE A N 1
ATOM 656 C CA . PHE A 1 88 ? -23.825 -5.661 30.285 1.00 95.56 88 PHE A CA 1
ATOM 657 C C . PHE A 1 88 ? -23.817 -4.938 31.637 1.00 95.56 88 PHE A C 1
ATOM 659 O O . PHE A 1 88 ? -24.685 -5.183 32.476 1.00 95.56 88 PHE A O 1
ATOM 666 N N . GLU A 1 89 ? -22.865 -4.031 31.850 1.00 93.69 89 GLU A N 1
ATOM 667 C CA . GLU A 1 89 ? -22.824 -3.182 33.041 1.00 93.69 89 GLU A CA 1
ATOM 668 C C . GLU A 1 89 ? -24.040 -2.262 33.116 1.00 93.69 89 GLU A C 1
ATOM 670 O O . GLU A 1 89 ? -24.662 -2.174 34.174 1.00 93.69 89 GLU A O 1
ATOM 675 N N . GLN A 1 90 ? -24.429 -1.647 31.997 1.00 92.19 90 GLN A N 1
ATOM 676 C CA . GLN A 1 90 ? -25.635 -0.830 31.922 1.00 92.19 90 GLN A CA 1
ATOM 677 C C . GLN A 1 90 ? -26.884 -1.650 32.271 1.00 92.19 90 GLN A C 1
ATOM 679 O O . GLN A 1 90 ? -27.651 -1.248 33.142 1.00 92.19 90 GLN A O 1
ATOM 684 N N . ALA A 1 91 ? -27.050 -2.834 31.674 1.00 93.12 91 ALA A N 1
ATOM 685 C CA . ALA A 1 91 ? -28.178 -3.713 31.977 1.00 93.12 91 ALA A CA 1
ATOM 686 C C . ALA A 1 91 ? -28.221 -4.103 33.466 1.00 93.12 91 ALA A C 1
ATOM 688 O O . ALA A 1 91 ? -29.281 -4.080 34.089 1.00 93.12 91 ALA A O 1
ATOM 689 N N . ARG A 1 92 ? -27.061 -4.397 34.073 1.00 93.06 92 ARG A N 1
ATOM 690 C CA . ARG A 1 92 ? -26.974 -4.671 35.515 1.00 93.06 92 ARG A CA 1
ATOM 691 C C . ARG A 1 92 ? -27.351 -3.468 36.371 1.00 93.06 92 ARG A C 1
ATOM 693 O O . ARG A 1 92 ? -27.986 -3.659 37.405 1.00 93.06 92 ARG A O 1
ATOM 700 N N . GLN A 1 93 ? -26.948 -2.260 35.981 1.00 93.00 93 GLN A N 1
ATOM 701 C CA . GLN A 1 93 ? -27.326 -1.041 36.698 1.00 93.00 93 GLN A CA 1
ATOM 702 C C . GLN A 1 93 ? -28.835 -0.805 36.619 1.00 93.00 93 GLN A C 1
ATOM 704 O O . GLN A 1 93 ? -29.463 -0.565 37.646 1.00 93.00 93 GLN A O 1
ATOM 709 N N . GLU A 1 94 ? -29.429 -0.939 35.435 1.00 91.56 94 GLU A N 1
ATOM 710 C CA . GLU A 1 94 ? -30.876 -0.800 35.242 1.00 91.56 94 GLU A CA 1
ATOM 711 C C . GLU A 1 94 ? -31.665 -1.835 36.056 1.00 91.56 94 GLU A C 1
ATOM 713 O O . GLU A 1 94 ? -32.655 -1.493 36.708 1.00 91.56 94 GLU A O 1
ATOM 718 N N . ASP A 1 95 ? -31.212 -3.090 36.080 1.00 91.62 95 ASP A N 1
ATOM 719 C CA . ASP A 1 95 ? -31.837 -4.139 36.886 1.00 91.62 95 ASP A CA 1
ATOM 720 C C . ASP A 1 95 ? -31.693 -3.875 38.392 1.00 91.62 95 ASP A C 1
ATOM 722 O O . ASP A 1 95 ? -32.647 -4.092 39.144 1.00 91.62 95 ASP A O 1
ATOM 726 N N . ALA A 1 96 ? -30.541 -3.363 38.839 1.00 91.12 96 ALA A N 1
ATOM 727 C CA . ALA A 1 96 ? -30.322 -2.989 40.233 1.00 91.12 96 ALA A CA 1
ATOM 728 C C . ALA A 1 96 ? -31.242 -1.838 40.668 1.00 91.12 96 ALA A C 1
ATOM 730 O O . ALA A 1 96 ? -31.850 -1.926 41.734 1.00 91.12 96 ALA A O 1
ATOM 731 N N . VAL A 1 97 ? -31.398 -0.806 39.831 1.00 91.06 97 VAL A N 1
A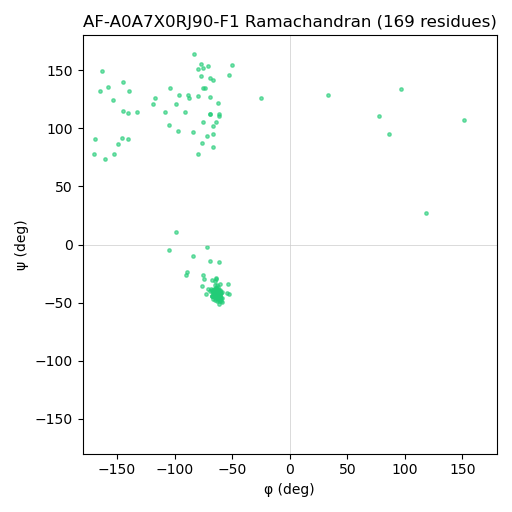TOM 732 C CA . VAL A 1 97 ? -32.334 0.307 40.075 1.00 91.06 97 VAL A CA 1
ATOM 733 C C . VAL A 1 97 ? -33.766 -0.217 40.155 1.00 91.06 97 VAL A C 1
ATOM 735 O O . VAL A 1 97 ? -34.459 0.026 41.137 1.00 91.06 97 VAL A O 1
ATOM 738 N N . ARG A 1 98 ? -34.192 -1.045 39.193 1.00 87.75 98 ARG A N 1
ATOM 739 C CA . ARG A 1 98 ? -35.541 -1.635 39.195 1.00 87.75 98 ARG A CA 1
ATOM 740 C C . ARG A 1 98 ? -35.803 -2.502 40.432 1.00 87.75 98 ARG A C 1
ATOM 742 O O . ARG A 1 98 ? -36.941 -2.606 40.893 1.00 87.75 98 ARG A O 1
ATOM 749 N N . GLN A 1 99 ? -34.778 -3.182 40.942 1.00 87.94 99 GLN A N 1
ATOM 750 C CA . GLN A 1 99 ? -34.892 -4.000 42.145 1.00 87.94 99 GLN A CA 1
ATOM 751 C C . GLN A 1 99 ? -34.925 -3.155 43.421 1.00 87.94 99 GLN A C 1
ATOM 753 O O . GLN A 1 99 ? -35.661 -3.517 44.338 1.00 87.94 99 GLN A O 1
ATOM 758 N N . ALA A 1 100 ? -34.178 -2.050 43.465 1.00 88.19 100 ALA A N 1
ATOM 759 C CA . ALA A 1 100 ? -34.230 -1.085 44.557 1.00 88.19 100 ALA A CA 1
ATOM 760 C C . ALA A 1 100 ? -35.628 -0.464 44.664 1.00 88.19 100 ALA A C 1
ATOM 762 O O . ALA A 1 100 ? -36.249 -0.582 45.718 1.00 88.19 100 ALA A O 1
ATOM 763 N N . ASP A 1 101 ? -36.164 0.049 43.552 1.00 86.06 101 ASP A N 1
ATOM 764 C CA . ASP A 1 101 ? -37.501 0.648 43.502 1.00 86.06 101 ASP A CA 1
ATOM 765 C C . ASP A 1 101 ? -38.575 -0.312 44.027 1.00 86.06 101 ASP A C 1
ATOM 767 O O . ASP A 1 101 ? -39.436 0.086 44.793 1.00 86.06 101 ASP A O 1
ATOM 771 N N . ARG A 1 102 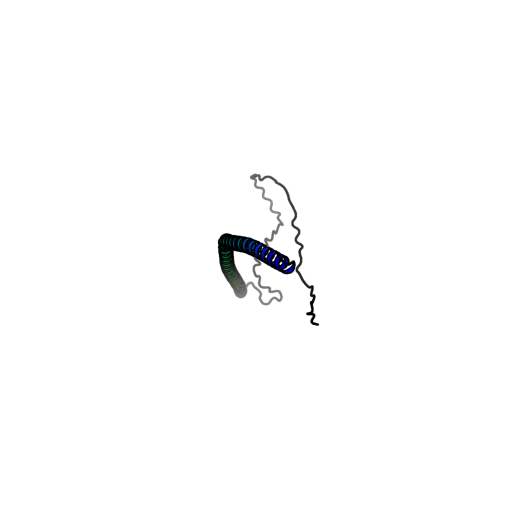? -38.512 -1.605 43.673 1.00 85.12 102 ARG A N 1
ATOM 772 C CA . ARG A 1 102 ? -39.498 -2.614 44.112 1.00 85.12 102 ARG A CA 1
ATOM 773 C C . ARG A 1 102 ? -39.519 -2.844 45.628 1.00 85.12 102 ARG A C 1
ATOM 775 O O . ARG A 1 102 ? -40.514 -3.336 46.158 1.00 85.12 102 ARG A O 1
ATOM 782 N N . ILE A 1 103 ? -38.387 -2.638 46.292 1.00 88.19 103 ILE A N 1
ATOM 783 C CA . ILE A 1 103 ? -38.246 -2.866 47.735 1.00 88.19 103 ILE A CA 1
ATOM 784 C C . ILE A 1 103 ? -38.583 -1.587 48.505 1.00 88.19 103 ILE A C 1
ATOM 786 O O . ILE A 1 103 ? -38.997 -1.681 49.660 1.00 88.19 103 ILE A O 1
ATOM 790 N N . ASP A 1 104 ? -38.418 -0.424 47.873 1.00 80.94 104 ASP A N 1
ATOM 791 C CA . ASP A 1 104 ? -38.653 0.878 48.477 1.00 80.94 104 ASP A CA 1
ATOM 792 C C . ASP A 1 104 ? -40.159 1.116 48.729 1.00 80.94 104 ASP A C 1
ATOM 794 O O . ASP A 1 104 ? -40.939 1.232 47.781 1.00 80.94 104 ASP A O 1
ATOM 798 N N . PRO A 1 105 ? -40.602 1.177 50.001 1.00 77.69 105 PRO A N 1
ATOM 799 C CA . PRO A 1 105 ? -42.002 1.411 50.341 1.00 77.69 105 PRO A CA 1
ATOM 800 C C . PRO A 1 105 ? -42.484 2.831 50.008 1.00 77.69 105 PRO A C 1
ATOM 802 O O . PRO A 1 105 ? -43.695 3.054 50.016 1.00 77.69 105 PRO A O 1
ATOM 805 N N . ASP A 1 106 ? -41.572 3.768 49.727 1.00 79.69 106 ASP A N 1
ATOM 806 C CA . ASP A 1 106 ? -41.896 5.146 49.352 1.00 79.69 106 ASP A CA 1
ATOM 807 C C . ASP A 1 106 ? -42.195 5.287 47.843 1.00 79.69 106 ASP A C 1
ATOM 809 O O . ASP A 1 106 ? -42.694 6.325 47.400 1.00 79.69 106 ASP A O 1
ATOM 813 N N . VAL A 1 107 ? -41.944 4.242 47.040 1.00 72.69 107 VAL A N 1
ATOM 814 C CA . VAL A 1 107 ? -42.231 4.226 45.598 1.00 72.69 107 VAL A CA 1
ATOM 815 C C . VAL A 1 107 ? -43.642 3.685 45.335 1.00 72.69 107 VAL A C 1
ATOM 817 O O . VAL A 1 107 ? -43.939 2.506 45.529 1.00 72.69 107 VAL A O 1
ATOM 820 N N . ASP A 1 108 ? -44.532 4.540 44.823 1.00 69.38 108 ASP A N 1
ATOM 821 C CA . ASP A 1 108 ? -45.889 4.140 44.436 1.00 69.38 108 ASP A CA 1
ATOM 822 C C . ASP A 1 108 ? -45.928 3.547 43.018 1.00 69.38 108 ASP A C 1
ATOM 824 O O . ASP A 1 108 ? -46.030 4.248 42.012 1.00 69.38 108 ASP A O 1
ATOM 828 N N . HIS A 1 109 ? -45.887 2.218 42.934 1.00 69.44 109 HIS A N 1
ATOM 829 C CA . HIS A 1 109 ? -45.971 1.475 41.671 1.00 69.44 109 HIS A CA 1
ATOM 830 C C . HIS A 1 109 ? -47.365 1.475 41.015 1.00 69.44 109 HIS A C 1
ATOM 832 O O . HIS A 1 109 ? -47.539 0.832 39.978 1.00 69.44 109 HIS A O 1
ATOM 838 N N . ARG A 1 110 ? -48.385 2.085 41.640 1.00 66.19 110 ARG A N 1
ATOM 839 C CA . ARG A 1 110 ? -49.771 2.109 41.135 1.00 66.19 110 ARG A CA 1
ATOM 840 C C . ARG A 1 110 ? -50.181 3.452 40.535 1.00 66.19 110 ARG A C 1
ATOM 842 O O . ARG A 1 110 ? -51.292 3.540 40.017 1.00 66.19 110 ARG A O 1
ATOM 849 N N . ALA A 1 111 ? -49.325 4.468 40.602 1.00 66.00 111 ALA A N 1
ATOM 850 C CA . ALA A 1 111 ? -49.557 5.740 39.936 1.00 66.00 111 ALA A CA 1
ATOM 851 C C . ALA A 1 111 ? -49.346 5.599 38.418 1.00 66.00 111 ALA A C 1
ATOM 853 O O . ALA A 1 111 ? -48.346 5.026 37.980 1.00 66.00 111 ALA A O 1
ATOM 854 N N . ASP A 1 112 ? -50.261 6.156 37.618 1.00 63.44 112 ASP A N 1
ATOM 855 C CA . ASP A 1 112 ? -50.184 6.138 36.145 1.00 63.44 112 ASP A CA 1
ATOM 856 C C . ASP A 1 112 ? -48.931 6.865 35.596 1.00 63.44 112 ASP A C 1
ATOM 858 O O . ASP A 1 112 ? -48.539 6.645 34.451 1.00 63.44 112 ASP A O 1
ATOM 862 N N . ASP A 1 113 ? -48.258 7.666 36.433 1.00 67.31 113 ASP A N 1
ATOM 863 C CA . ASP A 1 113 ? -47.080 8.476 36.095 1.00 67.31 113 ASP A CA 1
ATOM 864 C C . ASP A 1 113 ? -45.732 7.826 36.500 1.00 67.31 113 ASP A C 1
ATOM 866 O O . ASP A 1 113 ? -44.691 8.489 36.481 1.00 67.31 113 ASP A O 1
ATOM 870 N N . TYR A 1 114 ? -45.707 6.545 36.897 1.00 59.84 114 TYR A N 1
ATOM 871 C CA . TYR A 1 114 ? -44.464 5.879 37.315 1.00 59.84 114 TYR A CA 1
ATOM 872 C C . TYR A 1 114 ? -43.495 5.659 36.136 1.00 59.84 114 TYR A C 1
ATOM 874 O O . TYR A 1 114 ? -43.726 4.827 35.255 1.00 59.84 114 TYR A O 1
ATOM 882 N N . ALA A 1 115 ? -42.361 6.366 36.166 1.00 60.78 115 ALA A N 1
ATOM 883 C CA . ALA A 1 115 ? -41.213 6.147 35.292 1.00 60.78 115 ALA A CA 1
ATOM 884 C C . ALA A 1 115 ? -39.983 5.776 36.147 1.00 60.78 115 ALA A C 1
ATOM 886 O O . ALA A 1 115 ? -39.593 6.575 37.002 1.00 60.78 115 ALA A O 1
ATOM 887 N N . PRO A 1 116 ? -39.353 4.601 35.944 1.00 61.00 116 PRO A N 1
ATOM 888 C CA . PRO A 1 116 ? -38.161 4.221 36.697 1.00 61.00 116 PRO A CA 1
ATOM 889 C C . PRO A 1 116 ? -37.030 5.216 36.413 1.00 61.00 116 PRO A C 1
ATOM 891 O O . PRO A 1 116 ? -36.638 5.420 35.260 1.00 61.00 116 PRO A O 1
ATOM 894 N N . ALA A 1 117 ? -36.513 5.854 37.463 1.00 58.56 117 ALA A N 1
ATOM 895 C CA . ALA A 1 117 ? -35.464 6.857 37.353 1.00 58.56 117 ALA A CA 1
ATOM 896 C C . ALA A 1 117 ? -34.109 6.177 37.109 1.00 58.56 117 ALA A C 1
ATOM 898 O O . ALA A 1 117 ? -33.352 5.891 38.033 1.00 58.56 117 ALA A O 1
ATOM 899 N N . THR A 1 118 ? -33.771 5.916 35.847 1.00 54.84 118 THR A N 1
ATOM 900 C CA . THR A 1 118 ? -32.391 5.574 35.481 1.00 54.84 118 THR A CA 1
ATOM 901 C C . THR A 1 118 ? -31.511 6.815 35.659 1.00 54.84 118 THR A C 1
ATOM 903 O O . THR A 1 118 ? -31.847 7.857 35.084 1.00 54.84 118 THR A O 1
ATOM 906 N N . PRO A 1 119 ? -30.388 6.757 36.401 1.00 55.81 119 PRO A N 1
ATOM 907 C CA . PRO A 1 119 ? -29.479 7.888 36.498 1.00 55.81 119 PRO A CA 1
ATOM 908 C C . PRO A 1 119 ? -28.886 8.150 35.112 1.00 55.81 119 PRO A C 1
ATOM 910 O O . PRO A 1 119 ? -28.036 7.401 34.633 1.00 55.81 119 PRO A O 1
ATOM 913 N N . VAL A 1 120 ? -29.344 9.209 34.445 1.00 50.09 120 VAL A N 1
ATOM 914 C CA . VAL A 1 120 ? -28.706 9.716 33.230 1.00 50.09 120 VAL A CA 1
ATOM 915 C C . VAL A 1 120 ? -27.338 10.244 33.647 1.00 50.09 120 VAL A C 1
ATOM 917 O O . VAL A 1 120 ? -27.216 11.313 34.246 1.00 50.09 120 VAL A O 1
ATOM 920 N N . GLN A 1 121 ? -26.291 9.467 33.381 1.00 55.91 121 GLN A N 1
ATOM 921 C CA . GLN A 1 121 ? -24.923 9.942 33.523 1.00 55.91 121 GLN A CA 1
ATOM 922 C C . GLN A 1 121 ? -24.715 11.119 32.562 1.00 55.91 121 GLN A C 1
ATOM 924 O O . GLN A 1 121 ? -24.708 10.943 31.347 1.00 55.91 121 GLN A O 1
ATOM 929 N N . GLY A 1 122 ? -24.523 12.320 33.121 1.00 48.19 122 GLY A N 1
ATOM 930 C CA . GLY A 1 122 ? -23.835 13.405 32.420 1.00 48.19 122 GLY A CA 1
ATOM 931 C C . GLY A 1 122 ? -24.601 14.695 32.127 1.00 48.19 122 GLY A C 1
ATOM 932 O O . GLY A 1 122 ? -24.216 15.390 31.193 1.00 48.19 122 GLY A O 1
ATOM 933 N N . THR A 1 123 ? -25.617 15.087 32.899 1.00 40.38 123 THR A N 1
ATOM 934 C CA . THR A 1 123 ? -26.064 16.495 32.880 1.00 40.38 123 THR A CA 1
ATOM 935 C C . THR A 1 123 ? -25.578 17.204 34.145 1.00 40.38 123 THR A C 1
ATOM 937 O O . THR A 1 123 ? -26.161 16.989 35.208 1.00 40.38 123 THR A O 1
ATOM 940 N N . PRO A 1 124 ? -24.516 18.036 34.097 1.00 46.91 124 PRO A N 1
ATOM 941 C CA . PRO A 1 124 ? -24.253 18.975 35.176 1.00 46.91 124 PRO A CA 1
ATOM 942 C C . PRO A 1 124 ? -25.390 19.997 35.161 1.00 46.91 124 PRO A C 1
ATOM 944 O O . PRO A 1 124 ? -25.388 20.948 34.382 1.00 46.91 124 PRO A O 1
ATOM 947 N N . VAL A 1 125 ? -26.409 19.766 35.986 1.00 47.91 125 VAL A N 1
ATOM 948 C CA . VAL A 1 125 ? -27.444 20.765 36.230 1.00 47.91 125 VAL A CA 1
ATOM 949 C C . VAL A 1 125 ? -26.792 21.860 37.068 1.00 47.91 125 VAL A C 1
ATOM 951 O O . VAL A 1 125 ? -26.703 21.773 38.292 1.00 47.91 125 VAL A O 1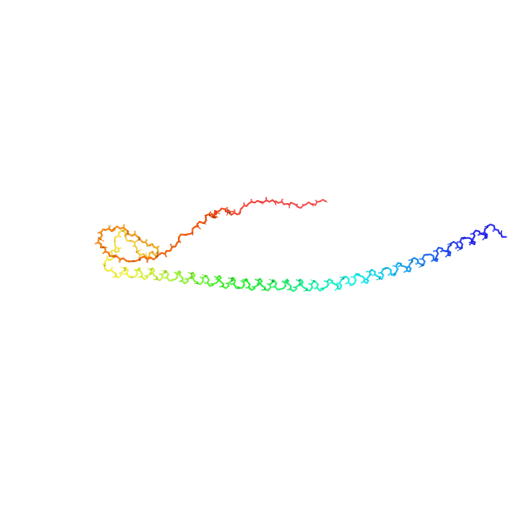
ATOM 954 N N . ALA A 1 126 ? -26.293 22.888 36.388 1.00 49.91 126 ALA A N 1
ATOM 955 C CA . ALA A 1 126 ? -26.053 24.183 36.995 1.00 49.91 126 ALA A CA 1
ATOM 956 C C . ALA A 1 126 ? -27.419 24.781 37.364 1.00 49.91 126 ALA A C 1
ATOM 958 O O . ALA A 1 126 ? -28.004 25.550 36.606 1.00 49.91 126 ALA A O 1
ATOM 959 N N . THR A 1 127 ? -27.955 24.401 38.525 1.00 39.78 127 THR A N 1
ATOM 960 C CA . THR A 1 127 ? -29.027 25.168 39.166 1.00 39.78 127 THR A CA 1
ATOM 961 C C . THR A 1 127 ? -28.373 26.346 39.874 1.00 39.78 127 THR A C 1
ATOM 963 O O . THR A 1 127 ? -28.161 26.344 41.085 1.00 39.78 127 THR A O 1
ATOM 966 N N . GLU A 1 128 ? -28.025 27.364 39.093 1.00 45.06 128 GLU A N 1
ATOM 967 C CA . GLU A 1 128 ? -27.853 28.710 39.615 1.00 45.06 128 GLU A CA 1
ATOM 968 C C . GLU A 1 128 ? -29.239 29.306 39.883 1.00 45.06 128 GLU A C 1
ATOM 970 O O . GLU A 1 128 ? -29.978 29.692 38.981 1.00 45.06 128 GLU A O 1
ATOM 975 N N . SER A 1 129 ? -29.600 29.386 41.157 1.00 41.91 129 SER A N 1
ATOM 976 C CA . SER A 1 129 ? -30.450 30.452 41.691 1.00 41.91 129 SER A CA 1
ATOM 977 C C . SER A 1 129 ? -30.086 30.618 43.157 1.00 41.91 129 SER A C 1
ATOM 979 O O . SER A 1 129 ? -30.733 30.103 44.065 1.00 41.91 129 SER A O 1
ATOM 981 N N . GLY A 1 130 ? -28.954 31.289 43.367 1.00 39.00 130 GLY A N 1
ATOM 982 C CA . GLY A 1 130 ? -28.518 31.734 44.677 1.00 39.00 130 GLY A CA 1
ATOM 983 C C . GLY A 1 130 ? -29.287 32.974 45.126 1.00 39.00 130 GLY A C 1
ATOM 984 O O . GLY A 1 130 ? -29.565 33.875 44.342 1.00 39.00 130 GLY A O 1
ATOM 985 N N . THR A 1 131 ? -29.554 33.063 46.425 1.00 37.59 131 THR A N 1
ATOM 986 C CA . THR A 1 131 ? -29.353 34.304 47.184 1.00 37.59 131 THR A CA 1
ATOM 987 C C . THR A 1 131 ? -28.996 33.899 48.611 1.00 37.59 131 THR A C 1
ATOM 989 O O . THR A 1 131 ? -29.855 33.726 49.469 1.00 37.59 131 THR A O 1
ATOM 992 N N . GLY A 1 132 ? -27.705 33.674 48.839 1.00 37.75 132 GLY A N 1
ATOM 993 C CA . GLY A 1 132 ? -27.131 33.371 50.145 1.00 37.75 132 GLY A CA 1
ATOM 994 C C . GLY A 1 132 ? -25.805 34.101 50.269 1.00 37.75 132 GLY A C 1
ATOM 995 O O . GLY A 1 132 ? -24.772 33.615 49.829 1.00 37.75 132 GLY A O 1
ATOM 996 N N . THR A 1 133 ? -25.877 35.318 50.792 1.00 44.06 133 THR A N 1
ATOM 997 C CA . THR A 1 133 ? -24.763 36.226 51.055 1.00 44.06 133 THR A CA 1
ATOM 998 C C . THR A 1 133 ? -23.771 35.633 52.053 1.00 44.06 133 THR A C 1
ATOM 1000 O O . THR A 1 133 ? -24.068 35.604 53.244 1.00 44.06 133 THR A O 1
ATOM 1003 N N . TYR A 1 134 ? -22.564 35.284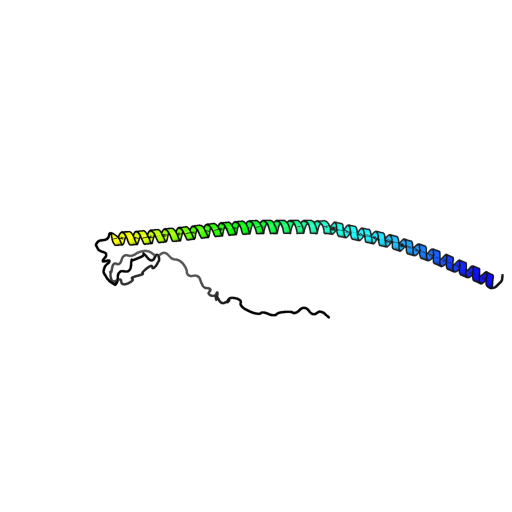 51.607 1.00 44.59 134 TYR A N 1
ATOM 1004 C CA . TYR A 1 134 ? -21.378 35.257 52.469 1.00 44.59 134 TYR A CA 1
ATOM 1005 C C . TYR A 1 134 ? -20.156 35.682 51.656 1.00 44.59 134 TYR A C 1
ATOM 1007 O O . TYR A 1 134 ? -19.761 35.030 50.693 1.00 44.59 134 TYR A O 1
ATOM 1015 N N . ALA A 1 135 ? -19.592 36.816 52.054 1.00 43.12 135 ALA A N 1
ATOM 1016 C CA . ALA A 1 135 ? -18.286 37.279 51.632 1.00 43.12 135 ALA A CA 1
ATOM 1017 C C . ALA A 1 135 ? -17.198 36.476 52.357 1.00 43.12 135 ALA A C 1
ATOM 1019 O O . ALA A 1 135 ? -17.269 36.322 53.576 1.00 43.12 135 ALA A O 1
ATOM 1020 N N . ALA A 1 136 ? -16.183 36.023 51.624 1.00 43.69 136 ALA A N 1
ATOM 1021 C CA . ALA A 1 136 ? -14.843 35.786 52.152 1.00 43.69 136 ALA A CA 1
ATOM 1022 C C . ALA A 1 136 ? -13.827 35.819 50.999 1.00 43.69 136 ALA A C 1
ATOM 1024 O O . ALA A 1 136 ? -14.076 35.314 49.908 1.00 43.69 136 ALA A O 1
ATOM 1025 N N . GLU A 1 137 ? -12.726 36.503 51.272 1.00 38.00 137 GLU A N 1
ATOM 1026 C CA . GLU A 1 137 ? -11.694 37.007 50.372 1.00 38.00 137 GLU A CA 1
ATOM 1027 C C . GLU A 1 137 ? -10.623 35.967 49.986 1.00 38.00 137 GLU A C 1
ATOM 1029 O O . GLU A 1 137 ? -10.408 34.987 50.698 1.00 38.00 137 GLU A O 1
ATOM 1034 N N . GLY A 1 138 ? -9.869 36.294 48.924 1.00 36.25 138 GLY A N 1
ATOM 1035 C CA . GLY A 1 138 ? -8.526 35.777 48.605 1.00 36.25 138 GLY A CA 1
ATOM 1036 C C . GLY A 1 138 ? -8.514 34.606 47.611 1.00 36.25 138 GLY A C 1
ATOM 1037 O O . GLY A 1 138 ? -9.278 33.666 47.757 1.00 36.25 138 GLY A O 1
ATOM 1038 N N . THR A 1 139 ? -7.688 34.539 46.566 1.00 39.88 139 THR A N 1
ATOM 1039 C CA . THR A 1 139 ? -6.482 35.293 46.202 1.00 39.88 139 THR A CA 1
ATOM 1040 C C . THR A 1 139 ? -6.216 35.071 44.705 1.00 39.88 139 THR A C 1
ATOM 1042 O O . THR A 1 139 ? -6.546 34.024 44.151 1.00 39.88 139 THR A O 1
ATOM 1045 N N . GLU A 1 140 ? -5.628 36.081 44.069 1.00 39.34 140 GLU A N 1
ATOM 1046 C CA . GLU A 1 140 ? -5.222 36.170 42.664 1.00 39.34 140 GLU A CA 1
ATOM 1047 C C . GLU A 1 140 ? -4.338 35.009 42.165 1.00 39.34 140 GLU A C 1
ATOM 1049 O O . GLU A 1 140 ? -3.461 34.514 42.871 1.00 39.34 140 GLU A O 1
ATOM 1054 N N . GLY A 1 141 ? -4.520 34.650 40.889 1.00 36.72 141 GLY A N 1
ATOM 1055 C CA . GLY A 1 141 ? -3.711 33.669 40.165 1.00 36.72 141 GLY A CA 1
ATOM 1056 C C . GLY A 1 141 ? -3.837 33.826 38.647 1.00 36.72 141 GLY A C 1
ATOM 1057 O O . GLY A 1 141 ? -4.511 33.054 37.979 1.00 36.72 141 GLY A O 1
ATOM 1058 N N . THR A 1 142 ? -3.211 34.882 38.136 1.00 39.81 142 THR A N 1
ATOM 1059 C CA . THR A 1 142 ? -2.863 35.227 36.748 1.00 39.81 142 THR A CA 1
ATOM 1060 C C . THR A 1 142 ? -2.710 34.065 35.750 1.00 39.81 142 THR A C 1
ATOM 1062 O O . THR A 1 142 ? -1.807 33.250 35.910 1.00 39.81 142 THR A O 1
ATOM 1065 N N . HIS A 1 143 ? -3.427 34.112 34.616 1.00 47.78 143 HIS A N 1
ATOM 1066 C CA . HIS A 1 143 ? -2.964 33.526 33.346 1.00 47.78 143 HIS A CA 1
ATOM 1067 C C . HIS A 1 143 ? -3.299 34.438 32.144 1.00 47.78 143 HIS A C 1
ATOM 1069 O O . HIS A 1 143 ? -4.416 34.951 32.064 1.00 47.78 143 HIS A O 1
ATOM 1075 N N . PRO A 1 144 ? -2.332 34.699 31.238 1.00 50.16 144 PRO A N 1
ATOM 1076 C CA . PRO A 1 144 ? -2.456 35.698 30.181 1.00 50.16 144 PRO A CA 1
ATOM 1077 C C . PRO A 1 144 ? -3.270 35.216 28.975 1.00 50.16 144 PRO A C 1
ATOM 1079 O O . PRO A 1 144 ? -3.266 34.043 28.608 1.00 50.16 144 PRO A O 1
ATOM 1082 N N . ALA A 1 145 ? -3.906 36.189 28.328 1.00 46.06 145 ALA A N 1
ATOM 1083 C CA . ALA A 1 145 ? -4.543 36.077 27.028 1.00 46.06 145 ALA A CA 1
ATOM 1084 C C . ALA A 1 145 ? -3.528 35.828 25.894 1.00 46.06 145 ALA A C 1
ATOM 1086 O O . ALA A 1 145 ? -2.467 36.451 25.845 1.00 46.06 145 ALA A O 1
ATOM 1087 N N . GLY A 1 146 ? -3.915 34.976 24.945 1.00 34.78 146 GLY A N 1
ATOM 1088 C CA . GLY A 1 146 ? -3.316 34.833 23.615 1.00 34.78 146 GLY A CA 1
ATOM 1089 C C . GLY A 1 146 ? -4.228 33.942 22.762 1.00 34.78 146 GLY A C 1
ATOM 1090 O O . GLY A 1 146 ? -4.274 32.742 22.983 1.00 34.78 146 GLY A O 1
ATOM 1091 N N . THR A 1 147 ? -5.182 34.511 22.020 1.00 38.09 147 THR A N 1
ATOM 1092 C CA . THR A 1 147 ? -5.064 34.883 20.591 1.00 38.09 147 THR A CA 1
ATOM 1093 C C . THR A 1 147 ? -5.414 33.712 19.655 1.00 38.09 147 THR A C 1
ATOM 1095 O O . THR A 1 147 ? -4.579 32.865 19.372 1.00 38.09 147 THR A O 1
ATOM 1098 N N . THR A 1 148 ? -6.687 33.714 19.224 1.00 46.00 148 THR A N 1
ATOM 1099 C CA . THR A 1 148 ? -7.245 33.413 17.878 1.00 46.00 148 THR A CA 1
ATOM 1100 C C . THR A 1 148 ? -6.590 32.363 16.973 1.00 46.00 148 THR A C 1
ATOM 1102 O O . THR A 1 148 ? -5.453 32.559 16.566 1.00 46.00 148 THR A O 1
ATOM 1105 N N . ASP A 1 149 ? -7.401 31.422 16.461 1.00 38.06 149 ASP A N 1
ATOM 1106 C CA . ASP A 1 149 ? -7.818 31.421 15.036 1.00 38.06 149 ASP A CA 1
ATOM 1107 C C . ASP A 1 149 ? -9.024 30.469 14.784 1.00 38.06 149 ASP A C 1
ATOM 1109 O O . ASP A 1 149 ? -8.991 29.332 15.263 1.00 38.06 149 ASP A O 1
ATOM 1113 N N . PRO A 1 150 ? -10.101 30.884 14.080 1.00 53.12 150 PRO A N 1
ATOM 1114 C CA . PRO A 1 150 ? -11.238 30.034 13.728 1.00 53.12 150 PRO A CA 1
ATOM 1115 C C . PRO A 1 150 ? -11.209 29.609 12.248 1.00 53.12 150 PRO A C 1
ATOM 1117 O O . PRO A 1 150 ? -11.040 30.457 11.381 1.00 53.12 150 PRO A O 1
ATOM 1120 N N . ALA A 1 151 ? -11.463 28.323 11.967 1.00 46.16 151 ALA A N 1
ATOM 1121 C CA . ALA A 1 151 ? -12.258 27.803 10.833 1.00 46.16 151 ALA A CA 1
ATOM 1122 C C . ALA A 1 151 ? -11.790 26.404 10.398 1.00 46.16 151 ALA A C 1
ATOM 1124 O O . ALA A 1 151 ? -10.794 26.277 9.693 1.00 46.16 151 ALA A O 1
ATOM 1125 N N . ILE A 1 152 ? -12.576 25.367 10.707 1.00 43.78 152 ILE A N 1
ATOM 1126 C CA . ILE A 1 152 ? -12.781 24.254 9.769 1.00 43.78 152 ILE A CA 1
ATOM 1127 C C . ILE A 1 152 ? -14.288 23.983 9.698 1.00 43.78 152 ILE A C 1
ATOM 1129 O O . ILE A 1 152 ? -14.922 23.613 10.683 1.00 43.78 152 ILE A O 1
ATOM 1133 N N . ASP A 1 153 ? -14.826 24.238 8.512 1.00 46.12 153 ASP A N 1
ATOM 1134 C CA . ASP A 1 153 ? -16.185 23.977 8.042 1.00 46.12 153 ASP A CA 1
ATOM 1135 C C . ASP A 1 153 ? -16.320 22.489 7.638 1.00 46.12 153 ASP A C 1
ATOM 1137 O O . ASP A 1 153 ? -15.479 22.009 6.868 1.00 46.12 153 ASP A O 1
ATOM 1141 N N . PRO A 1 154 ? -17.307 21.715 8.134 1.00 49.31 154 PRO A N 1
ATOM 1142 C CA . PRO A 1 154 ? -17.518 20.336 7.714 1.00 49.31 154 PRO A CA 1
ATOM 1143 C C . PRO A 1 154 ? -18.610 20.246 6.639 1.00 49.31 154 PRO A C 1
ATOM 1145 O O . PRO A 1 154 ? -19.798 20.149 6.946 1.00 49.31 154 PRO A O 1
ATOM 1148 N N . ALA A 1 155 ? -18.215 20.182 5.368 1.00 47.53 155 ALA A N 1
ATOM 1149 C CA . ALA A 1 155 ? -19.133 19.807 4.294 1.00 47.53 155 ALA A CA 1
ATOM 1150 C C . ALA A 1 155 ? -18.432 19.018 3.179 1.00 47.53 155 ALA A C 1
ATOM 1152 O O . ALA A 1 155 ? -17.973 19.601 2.202 1.00 47.53 155 ALA A O 1
ATOM 1153 N N . VAL A 1 156 ? -18.422 17.682 3.273 1.00 49.47 156 VAL A N 1
ATOM 1154 C CA . VAL A 1 156 ? -18.405 16.813 2.082 1.00 49.47 156 VAL A CA 1
ATOM 1155 C C . VAL A 1 156 ? -19.324 15.615 2.325 1.00 49.47 156 VAL A C 1
ATOM 1157 O O . VAL A 1 156 ? -19.073 14.781 3.190 1.00 49.47 156 VAL A O 1
ATOM 1160 N N . ASN A 1 157 ? -20.408 15.593 1.550 1.00 46.44 157 ASN A N 1
ATOM 1161 C CA . ASN A 1 157 ? -21.429 14.556 1.476 1.00 46.44 157 ASN A CA 1
ATOM 1162 C C . ASN A 1 157 ? -20.965 13.323 0.674 1.00 46.44 157 ASN A C 1
ATOM 1164 O O . ASN A 1 157 ? -20.122 13.411 -0.216 1.00 46.44 157 ASN A O 1
ATOM 1168 N N . ASP A 1 158 ? -21.613 12.212 1.013 1.00 44.12 158 ASP A N 1
ATOM 1169 C CA . ASP A 1 158 ? -21.562 10.834 0.503 1.00 44.12 158 ASP A CA 1
ATOM 1170 C C . ASP A 1 158 ? -21.688 10.683 -1.042 1.00 44.12 158 ASP A C 1
ATOM 1172 O O . ASP A 1 158 ? -22.316 11.528 -1.692 1.00 44.12 158 ASP A O 1
ATOM 1176 N N . PRO A 1 159 ? -21.165 9.598 -1.663 1.00 49.62 159 PRO A N 1
ATOM 1177 C CA . PRO A 1 159 ? -21.216 9.360 -3.100 1.00 49.62 159 PRO A CA 1
ATOM 1178 C C . PRO A 1 159 ? -22.388 8.449 -3.495 1.00 49.62 159 PRO A C 1
ATOM 1180 O O . PRO A 1 159 ? -22.489 7.316 -3.030 1.00 49.62 159 PRO A O 1
ATOM 1183 N N . GLN A 1 160 ? -23.206 8.868 -4.465 1.00 45.50 160 GLN A N 1
ATOM 1184 C CA . GLN A 1 160 ? -24.054 7.939 -5.216 1.00 45.50 160 GLN A CA 1
ATOM 1185 C C . GLN A 1 160 ? -24.234 8.328 -6.691 1.00 45.50 160 GLN A C 1
ATOM 1187 O O . GLN A 1 160 ? -24.503 9.472 -7.044 1.00 45.50 160 GLN A O 1
ATOM 1192 N N . THR A 1 161 ? -24.202 7.274 -7.514 1.00 44.81 161 THR A N 1
ATOM 1193 C CA . THR A 1 161 ? -24.868 7.082 -8.816 1.00 44.81 161 THR A CA 1
ATOM 1194 C C . THR A 1 161 ? -24.294 7.740 -10.076 1.00 44.81 161 THR A C 1
ATOM 1196 O O . THR A 1 161 ? -24.443 8.927 -10.330 1.00 44.81 161 THR A O 1
ATOM 1199 N N . GLY A 1 162 ? -23.753 6.891 -10.957 1.00 39.31 162 GLY A N 1
ATOM 1200 C CA . GLY A 1 162 ? -23.454 7.225 -12.350 1.00 39.31 162 GLY A CA 1
ATOM 1201 C C . GLY A 1 162 ? -23.074 5.987 -13.161 1.00 39.31 162 GLY A C 1
ATOM 1202 O O . GLY A 1 162 ? -21.898 5.726 -13.389 1.00 39.31 162 GLY A O 1
ATOM 1203 N N . GLY A 1 163 ? -24.070 5.192 -13.558 1.00 41.91 163 GLY A N 1
ATOM 1204 C CA . GLY A 1 163 ? -23.885 4.062 -14.467 1.00 41.91 163 GLY A CA 1
ATOM 1205 C C . GLY A 1 163 ? -23.551 4.511 -15.892 1.00 41.91 163 GLY A C 1
ATOM 1206 O O . GLY A 1 163 ? -24.110 5.481 -16.397 1.00 41.91 163 GLY A O 1
ATOM 1207 N N . SER A 1 164 ? -22.675 3.770 -16.572 1.00 50.56 164 SER A N 1
ATOM 1208 C CA . SER A 1 164 ? -22.670 3.728 -18.033 1.00 50.56 164 SER A CA 1
ATOM 1209 C C . SER A 1 164 ? -22.079 2.414 -18.535 1.00 50.56 164 SER A C 1
ATOM 1211 O O . SER A 1 164 ? -20.978 2.005 -18.172 1.00 50.56 164 SER A O 1
ATOM 1213 N N . HIS A 1 165 ? -22.875 1.736 -19.350 1.00 45.12 165 HIS A N 1
ATOM 1214 C CA . HIS A 1 165 ? -22.636 0.428 -19.937 1.00 45.12 165 HIS A CA 1
ATOM 1215 C C . HIS A 1 165 ? -21.864 0.621 -21.248 1.00 45.12 165 HIS A C 1
ATOM 1217 O O . HIS A 1 165 ? -22.316 1.361 -22.120 1.00 45.12 165 HIS A O 1
ATOM 1223 N N . ARG A 1 166 ? -20.720 -0.052 -21.423 1.00 54.03 166 ARG A N 1
ATOM 1224 C CA . ARG A 1 166 ? -19.997 -0.105 -22.704 1.00 54.03 166 ARG A CA 1
ATOM 1225 C C . ARG A 1 166 ? -20.147 -1.501 -23.307 1.00 54.03 166 ARG A C 1
ATOM 1227 O O . ARG A 1 166 ? -19.676 -2.478 -22.735 1.00 54.03 166 ARG A O 1
ATOM 1234 N N . ALA A 1 167 ? -20.834 -1.571 -24.444 1.00 53.12 167 ALA A N 1
ATOM 1235 C CA . ALA A 1 167 ? -21.070 -2.783 -25.225 1.00 53.12 167 ALA A CA 1
ATOM 1236 C C . ALA A 1 167 ? -19.793 -3.304 -25.931 1.00 53.12 167 ALA A C 1
ATOM 1238 O O . ALA A 1 167 ? -18.916 -2.498 -26.261 1.00 53.12 167 ALA A O 1
ATOM 1239 N N . PRO A 1 168 ? -19.699 -4.618 -26.224 1.00 58.50 168 PRO A N 1
ATOM 1240 C CA . PRO A 1 168 ? -18.682 -5.186 -27.107 1.00 58.50 168 PRO A CA 1
ATOM 1241 C C . PRO A 1 168 ? -19.147 -5.172 -28.575 1.00 58.50 168 PRO A C 1
ATOM 1243 O O . PRO A 1 168 ? -20.235 -5.643 -28.898 1.00 58.50 168 PRO A O 1
ATOM 1246 N N . GLY A 1 169 ? -18.317 -4.630 -29.469 1.00 52.12 169 GLY A N 1
ATOM 1247 C CA . GLY A 1 169 ? -18.534 -4.660 -30.916 1.00 52.12 169 GLY A CA 1
ATOM 1248 C C . GLY A 1 169 ? -17.727 -5.776 -31.576 1.00 52.12 169 GLY A C 1
ATOM 1249 O O . GLY A 1 169 ? -16.501 -5.781 -31.501 1.00 52.12 169 GLY A O 1
ATOM 1250 N N . THR A 1 170 ? -18.434 -6.686 -32.236 1.00 54.47 170 THR A N 1
ATOM 1251 C CA . THR A 1 170 ? -17.931 -7.671 -33.202 1.00 54.47 170 THR A CA 1
ATOM 1252 C C . THR A 1 170 ? -18.575 -7.388 -34.552 1.00 54.47 170 THR A C 1
ATOM 1254 O O . THR A 1 170 ? -19.806 -7.374 -34.622 1.00 54.47 170 THR A O 1
ATOM 1257 N N . VAL A 1 171 ? -17.756 -7.221 -35.592 1.00 60.09 171 VAL A N 1
ATOM 1258 C CA . VAL A 1 171 ? -18.051 -7.589 -36.987 1.00 60.09 171 VAL A CA 1
ATOM 1259 C C . VAL A 1 171 ? -16.756 -8.113 -37.587 1.00 60.09 171 VAL A C 1
ATOM 1261 O O . VAL A 1 171 ? -15.726 -7.429 -37.392 1.00 60.09 171 VAL A O 1
#

Foldseek 3Di:
DDPVVVVVVVVVVVVVVVVVVVVVVVVVVVVVVVVVVVVVVVVVVVCVVVVVVVVVVVVVVVVVVVVVVVVVVVVVVVVVVVVVVVVVVLVVQQVVQVVVLVVDPVRDPPDPPDDRDDPPPDDPPPPPDDDDDDDDDDDDDDDDDDDDDDDDDDDDDDDDDDDDDDDDDDD

Secondary structure (DSSP, 8-state):
--HHHHHHHHHHHHHHHHHHHHHHHHHHHHHHHHHHHHHHHHHHHHHHHHHHHHHHHHHHHHHHHHHHHHHHHHHHHHHHHHHHHHHHHHHHHHHHHHHHHHH-TT--TTSTT-------TT----------------------------------PPP-------PPP--

Organism: NCBI:txid2761101

Mean predicted aligned error: 21.73 Å

Solvent-accessible surface area (backbone atoms only — not comparable to full-atom values): 11184 Å² total; per-residue (Å²): 134,56,73,65,59,54,52,52,52,53,50,53,54,51,51,52,52,51,52,55,53,52,53,57,54,52,53,55,54,53,53,52,53,50,52,52,52,50,52,52,51,50,54,49,62,67,45,48,62,58,53,56,47,51,52,50,54,49,53,52,51,49,54,50,51,52,51,53,50,56,50,50,56,50,53,51,50,53,51,51,51,52,50,52,50,53,54,51,52,49,52,50,49,54,52,50,50,57,54,49,50,74,68,40,87,88,54,65,86,81,50,98,80,70,69,87,84,71,83,75,88,82,73,87,80,81,79,83,79,82,90,77,92,75,90,83,84,90,80,92,80,90,81,86,90,82,83,88,87,89,86,86,84,93,82,84,84,85,91,81,90,83,89,82,88,83,83,88,89,85,133

Sequence (171 aa):
MTTLTVLIIVLVVVVLLAAVIGVMMSKRNKEQKRAHAEQLRSAAATQAPTIDASHRDAQEAEARAEVARAEAERAERQAAEARQGAQFEQARQEDAVRQADRIDPDVDHRADDYAPATPVQGTPVATESGTGTYAAEGTEGTHPAGTTDPAIDPAVNDPQTGGSHRAPGTV

pLDDT: mean 70.46, std 19.97, range [34.78, 96.25]

Radius of gyration: 47.67 Å; Cα contacts (8 Å, |Δi|>4): 11; chains: 1; bounding box: 93×51×132 Å